Protein AF-Q84KU3-F1 (afdb_monomer)

Nearest PDB structures (foldseek):
  6dzs-assembly1_A  TM=3.995E-01  e=2.769E+00  Mycolicibacterium hassiacum DSM 44199
  4wx8-assembly3_C  TM=4.647E-01  e=5.935E+00  Saccharomyces cerevisiae S288C
  6dzs-assembly1_B  TM=3.113E-01  e=2.769E+00  Mycolicibacterium hassiacum DSM 44199
  6ath-assembly1_A  TM=3.853E-01  e=7.180E+00  Homo sapiens

Organism: Brassica oleracea (NCBI:txid3712)

Secondary structure (DSSP, 8-state):
------EEEEEEEEB---SSHHHHHHHHHHHHH--TTEEEEEEEEETTEEEEEEEESS--

InterPro domains:
  IPR010682 Plant self-incompatibility response [PF06876] (4-55)

Structure (mmCIF, N/CA/C/O backbone):
data_AF-Q84KU3-F1
#
_entry.id   AF-Q84KU3-F1
#
loop_
_atom_site.group_PDB
_atom_site.id
_atom_site.type_symbol
_atom_site.label_atom_id
_atom_site.label_alt_id
_atom_site.label_comp_id
_atom_site.label_asym_id
_atom_site.label_entity_id
_atom_site.label_seq_id
_atom_site.pdbx_PDB_ins_code
_atom_site.Cartn_x
_atom_site.Cartn_y
_atom_site.Cartn_z
_atom_site.occupancy
_atom_site.B_iso_or_equiv
_atom_site.auth_seq_id
_atom_site.auth_comp_id
_atom_site.auth_asym_id
_atom_site.auth_atom_id
_atom_site.pdbx_PDB_model_num
ATOM 1 N N . PHE A 1 1 ? -17.620 17.477 12.077 1.00 42.81 1 PHE A N 1
ATOM 2 C CA . PHE A 1 1 ? -17.200 16.111 11.724 1.00 42.81 1 PHE A CA 1
ATOM 3 C C . PHE A 1 1 ? -15.741 15.986 12.109 1.00 42.81 1 PHE A C 1
ATOM 5 O O . PHE A 1 1 ? -14.907 16.599 11.463 1.00 42.81 1 PHE A O 1
ATOM 12 N N . GLN A 1 2 ? -15.443 15.342 13.237 1.00 41.34 2 GLN A N 1
ATOM 13 C CA . GLN A 1 2 ? -14.056 15.032 13.578 1.00 41.34 2 GLN A CA 1
ATOM 14 C C . GLN A 1 2 ? -13.646 13.874 12.667 1.00 41.34 2 GLN A C 1
ATOM 16 O O . GLN A 1 2 ? -14.130 12.758 12.847 1.00 41.34 2 GLN A O 1
ATOM 21 N N . GLU A 1 3 ? -12.836 14.152 11.645 1.00 51.03 3 GLU A N 1
ATOM 22 C CA . GLU A 1 3 ? -12.074 13.110 10.961 1.00 51.03 3 GLU A CA 1
ATOM 23 C C . GLU A 1 3 ? -11.235 12.417 12.035 1.00 51.03 3 GLU A C 1
ATOM 25 O O . GLU A 1 3 ? -10.306 12.997 12.589 1.00 51.03 3 GLU A O 1
ATOM 30 N N . LEU A 1 4 ? -11.625 11.197 12.407 1.00 52.47 4 LEU A N 1
ATOM 31 C CA . LEU A 1 4 ? -10.739 10.285 13.116 1.00 52.47 4 LEU A CA 1
ATOM 32 C C . LEU A 1 4 ? -9.508 10.147 12.225 1.00 52.47 4 LEU A C 1
ATOM 34 O O . LEU A 1 4 ? -9.593 9.498 11.184 1.00 52.47 4 LEU A O 1
ATOM 38 N N . GLU A 1 5 ? -8.411 10.814 12.588 1.00 61.00 5 GLU A N 1
ATOM 39 C CA . GLU A 1 5 ? -7.154 10.750 11.849 1.00 61.00 5 GLU A CA 1
ATOM 40 C C . GLU A 1 5 ? -6.706 9.287 11.811 1.00 61.00 5 GLU A C 1
ATOM 42 O O . GLU A 1 5 ? -6.129 8.760 12.763 1.00 61.00 5 GLU A O 1
ATOM 47 N N . ALA A 1 6 ? -7.052 8.590 10.727 1.00 69.06 6 ALA A N 1
ATOM 48 C CA . ALA A 1 6 ? -6.621 7.224 10.508 1.00 69.06 6 ALA A CA 1
ATOM 49 C C . ALA A 1 6 ? -5.092 7.217 10.559 1.00 69.06 6 ALA A C 1
ATOM 51 O O . ALA A 1 6 ? -4.444 8.008 9.865 1.00 69.06 6 ALA A O 1
ATOM 52 N N . CYS A 1 7 ? -4.521 6.358 11.407 1.00 84.50 7 CYS A N 1
ATOM 53 C CA . CYS A 1 7 ? -3.092 6.363 11.689 1.00 84.50 7 CYS A CA 1
ATOM 54 C C . CYS A 1 7 ? -2.309 6.214 10.384 1.00 84.50 7 CYS A C 1
ATOM 56 O O . CYS A 1 7 ? -2.395 5.181 9.723 1.00 84.50 7 CYS A O 1
ATOM 58 N N . SER A 1 8 ? -1.573 7.250 9.974 1.00 87.69 8 SER A N 1
ATOM 59 C CA . SER A 1 8 ? -0.805 7.192 8.732 1.00 87.69 8 SER A CA 1
ATOM 60 C C . SER A 1 8 ? 0.591 6.666 9.033 1.00 87.69 8 SER A C 1
ATOM 62 O O . SER A 1 8 ? 1.365 7.323 9.731 1.00 87.69 8 SER A O 1
ATOM 64 N N . ARG A 1 9 ? 0.930 5.495 8.497 1.00 90.06 9 ARG A N 1
ATOM 65 C CA . ARG A 1 9 ? 2.244 4.877 8.672 1.00 90.06 9 ARG A CA 1
ATOM 66 C C . ARG A 1 9 ? 2.994 4.852 7.349 1.00 90.06 9 ARG A C 1
ATOM 68 O O . ARG A 1 9 ? 2.428 4.572 6.292 1.00 90.06 9 ARG A O 1
ATOM 75 N N . LYS A 1 10 ? 4.281 5.185 7.416 1.00 92.00 10 LYS A N 1
ATOM 76 C CA . LYS A 1 10 ? 5.179 5.278 6.268 1.00 92.00 10 LYS A CA 1
ATOM 77 C C . LYS A 1 10 ? 6.332 4.307 6.447 1.00 92.00 10 LYS A C 1
ATOM 79 O O . LYS A 1 10 ? 7.025 4.381 7.452 1.00 92.00 10 LYS A O 1
ATOM 84 N N . GLU A 1 11 ? 6.568 3.478 5.443 1.00 92.38 11 GLU A N 1
ATOM 85 C CA . GLU A 1 11 ? 7.654 2.504 5.430 1.00 92.38 11 GLU A CA 1
ATOM 86 C C . GLU A 1 11 ? 8.349 2.464 4.072 1.00 92.38 11 GLU A C 1
ATOM 88 O O . GLU A 1 11 ? 7.832 2.933 3.052 1.00 92.38 11 GLU A O 1
ATOM 93 N N . ARG A 1 12 ? 9.571 1.934 4.072 1.00 93.50 12 ARG A N 1
ATOM 94 C CA . ARG A 1 12 ? 10.369 1.734 2.863 1.00 93.50 12 ARG A CA 1
ATOM 95 C C . ARG A 1 12 ? 10.640 0.252 2.690 1.00 93.50 12 ARG A C 1
ATOM 97 O O . ARG A 1 12 ? 11.229 -0.353 3.577 1.00 93.50 12 ARG A O 1
ATOM 104 N N . PHE A 1 13 ? 10.285 -0.274 1.528 1.00 90.75 13 PHE A N 1
ATOM 105 C CA . PHE A 1 13 ? 10.541 -1.658 1.148 1.00 90.75 13 PHE A CA 1
ATOM 106 C C . PHE A 1 13 ? 11.519 -1.717 -0.023 1.00 90.75 13 PHE A C 1
ATOM 108 O O . PHE A 1 13 ? 11.693 -0.736 -0.756 1.00 90.75 13 PHE A O 1
ATOM 115 N N . GLU A 1 14 ? 12.206 -2.847 -0.166 1.00 91.25 14 GLU A N 1
ATOM 116 C CA . GLU A 1 14 ? 13.100 -3.069 -1.301 1.00 91.25 14 GLU A CA 1
ATOM 117 C C . GLU A 1 14 ? 12.310 -3.286 -2.596 1.00 91.25 14 GLU A C 1
ATOM 119 O O . GLU A 1 14 ? 11.193 -3.797 -2.582 1.00 91.25 14 GLU A O 1
ATOM 124 N N . GLY A 1 15 ? 12.895 -2.864 -3.719 1.00 90.25 15 GLY A N 1
ATOM 125 C CA . GLY A 1 15 ? 12.254 -2.914 -5.033 1.00 90.25 15 GLY A CA 1
ATOM 126 C C . GLY A 1 15 ? 11.372 -1.695 -5.337 1.00 90.25 15 GLY A C 1
ATOM 127 O O . GLY A 1 15 ? 11.071 -0.899 -4.449 1.00 90.25 15 GLY A O 1
ATOM 128 N N . PRO A 1 16 ? 10.982 -1.489 -6.605 1.00 92.06 16 PRO A N 1
ATOM 129 C CA . PRO A 1 16 ? 10.117 -0.383 -6.998 1.00 92.06 16 PRO A CA 1
ATOM 130 C C . PRO A 1 16 ? 8.663 -0.602 -6.557 1.00 92.06 16 PRO A C 1
ATOM 132 O O . PRO A 1 16 ? 8.252 -1.700 -6.193 1.00 92.06 16 PRO A O 1
ATOM 135 N N . CYS A 1 17 ? 7.861 0.459 -6.617 1.00 90.88 17 CYS A N 1
ATOM 136 C CA . CYS A 1 17 ? 6.412 0.337 -6.516 1.00 90.88 17 CYS A CA 1
ATOM 137 C C . CYS A 1 17 ? 5.849 -0.446 -7.701 1.00 90.88 17 CYS A C 1
ATOM 139 O O . CYS A 1 17 ? 6.155 -0.117 -8.847 1.00 90.88 17 CYS A O 1
ATOM 141 N N . VAL A 1 18 ? 4.985 -1.417 -7.414 1.00 92.50 18 VAL A N 1
ATOM 142 C CA . VAL A 1 18 ? 4.252 -2.185 -8.424 1.00 92.50 18 VAL A CA 1
ATOM 143 C C . VAL A 1 18 ? 2.790 -1.748 -8.419 1.00 92.50 18 VAL A C 1
ATOM 145 O O . VAL A 1 18 ? 2.229 -1.458 -7.362 1.00 92.50 18 VAL A O 1
ATOM 148 N N . ASP A 1 19 ? 2.186 -1.649 -9.601 1.00 87.75 19 ASP A N 1
ATOM 149 C CA . ASP A 1 19 ? 0.768 -1.332 -9.750 1.00 87.75 19 ASP A CA 1
ATOM 150 C C . ASP A 1 19 ? -0.095 -2.613 -9.656 1.00 87.75 19 ASP A C 1
ATOM 152 O O . ASP A 1 19 ? 0.283 -3.627 -10.245 1.00 87.75 19 ASP A O 1
ATOM 156 N N . PRO A 1 20 ? -1.240 -2.594 -8.939 1.00 87.31 20 PRO A N 1
ATOM 157 C CA . PRO A 1 20 ? -1.825 -1.445 -8.244 1.00 87.31 20 PRO A CA 1
ATOM 158 C C . PRO A 1 20 ? -1.107 -1.108 -6.924 1.00 87.31 20 PRO A C 1
ATOM 160 O O . PRO A 1 20 ? -1.055 -1.893 -5.978 1.00 87.31 20 PRO A O 1
ATOM 163 N N . ARG A 1 21 ? -0.603 0.130 -6.835 1.00 86.06 21 ARG A N 1
ATOM 164 C CA . ARG A 1 21 ? 0.259 0.609 -5.734 1.00 86.06 21 ARG A CA 1
ATOM 165 C C . ARG A 1 21 ? -0.360 0.499 -4.351 1.00 86.06 21 ARG A C 1
ATOM 167 O O . ARG A 1 21 ? 0.364 0.319 -3.373 1.00 86.06 21 ARG A O 1
ATOM 174 N N . ASN A 1 22 ? -1.677 0.671 -4.273 1.00 85.00 22 ASN A N 1
ATOM 175 C CA . ASN A 1 22 ? -2.399 0.608 -3.013 1.00 85.00 22 ASN A CA 1
ATO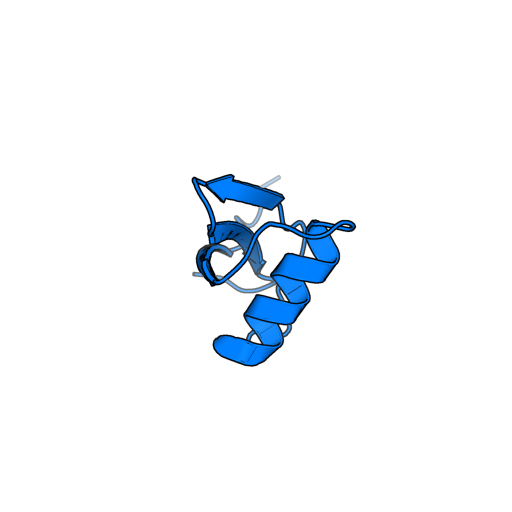M 176 C C . ASN A 1 22 ? -2.315 -0.811 -2.426 1.00 85.00 22 ASN A C 1
ATOM 178 O O . ASN A 1 22 ? -1.841 -0.995 -1.308 1.00 85.00 22 ASN A O 1
ATOM 182 N N . GLU A 1 23 ? -2.671 -1.813 -3.230 1.00 90.38 23 GLU A N 1
ATOM 183 C CA . GLU A 1 23 ? -2.619 -3.223 -2.839 1.00 90.38 23 GLU A CA 1
ATOM 184 C C . GLU A 1 23 ? -1.183 -3.694 -2.612 1.00 90.38 23 GLU A C 1
ATOM 186 O O . GLU A 1 23 ? -0.928 -4.397 -1.639 1.00 90.38 23 GLU A O 1
ATOM 191 N N . TYR A 1 24 ? -0.231 -3.246 -3.440 1.00 91.50 24 TYR A N 1
ATOM 192 C CA . TYR A 1 24 ? 1.184 -3.579 -3.268 1.00 91.50 24 TYR A CA 1
ATOM 193 C C . TYR A 1 24 ? 1.711 -3.146 -1.895 1.00 91.50 24 TYR A C 1
ATOM 195 O O . TYR A 1 24 ? 2.258 -3.950 -1.144 1.00 91.50 24 TYR A O 1
ATOM 203 N N . CYS A 1 25 ? 1.499 -1.884 -1.516 1.00 91.56 25 CYS A N 1
ATOM 204 C CA . CYS A 1 25 ? 1.922 -1.401 -0.206 1.00 91.56 25 CYS A CA 1
ATOM 205 C C . CYS A 1 25 ? 1.154 -2.054 0.946 1.00 91.56 25 CYS A C 1
ATOM 207 O O . CYS A 1 25 ? 1.761 -2.353 1.972 1.00 91.56 25 CYS A O 1
ATOM 209 N N . ALA A 1 26 ? -0.150 -2.295 0.795 1.00 92.94 26 ALA A N 1
ATOM 210 C CA . ALA A 1 26 ? -0.932 -2.994 1.811 1.00 92.94 26 ALA A CA 1
ATOM 211 C C . ALA A 1 26 ? -0.414 -4.428 2.034 1.00 92.94 26 ALA A C 1
ATOM 213 O O . ALA A 1 26 ? -0.271 -4.859 3.179 1.00 92.94 26 ALA A O 1
ATOM 214 N N . ALA A 1 27 ? -0.050 -5.136 0.960 1.00 93.56 27 ALA A N 1
ATOM 215 C CA . ALA A 1 27 ? 0.554 -6.464 1.026 1.00 93.56 27 ALA A CA 1
ATOM 216 C C . ALA A 1 27 ? 1.910 -6.442 1.746 1.00 93.56 27 ALA A C 1
ATOM 218 O O . ALA A 1 27 ? 2.133 -7.255 2.638 1.00 93.56 27 ALA A O 1
ATOM 219 N N . LEU A 1 28 ? 2.773 -5.466 1.447 1.00 93.44 28 LEU A N 1
ATOM 220 C CA . LEU A 1 28 ? 4.064 -5.313 2.129 1.00 93.44 28 LEU A CA 1
ATOM 221 C C . LEU A 1 28 ? 3.903 -4.992 3.621 1.00 93.44 28 LEU A C 1
ATOM 223 O O . LEU A 1 28 ? 4.627 -5.521 4.461 1.00 93.44 28 LEU A O 1
ATOM 227 N N . PHE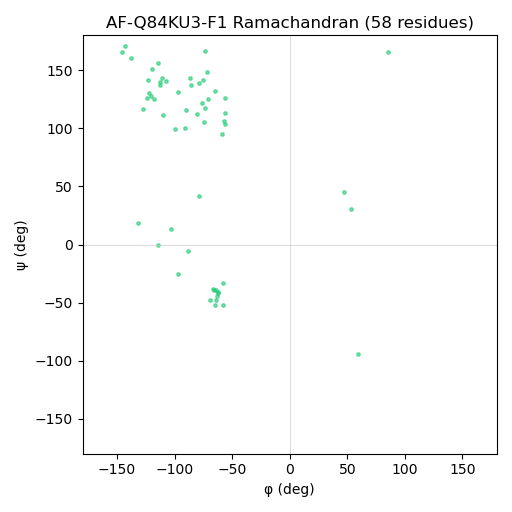 A 1 29 ? 2.930 -4.156 3.984 1.00 92.50 29 PHE A N 1
ATOM 228 C CA . PHE A 1 29 ? 2.606 -3.889 5.387 1.00 92.50 29 PHE A CA 1
ATOM 229 C C . PHE A 1 29 ? 2.137 -5.155 6.112 1.00 92.50 29 PHE A C 1
ATOM 231 O O . PHE A 1 29 ? 2.563 -5.418 7.239 1.00 92.50 29 PHE A O 1
ATOM 238 N N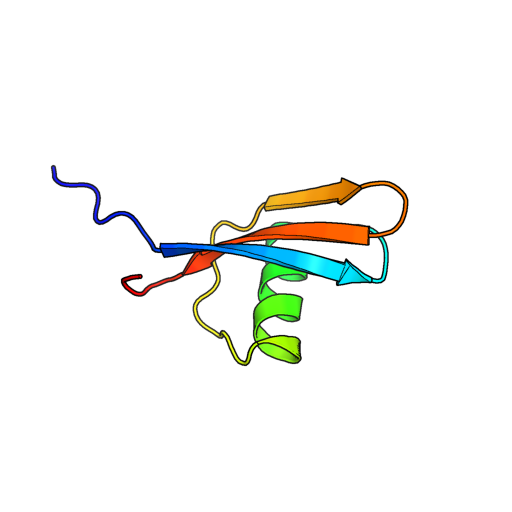 . LYS A 1 30 ? 1.315 -5.971 5.454 1.00 93.12 30 LYS A N 1
ATOM 239 C CA . LYS A 1 30 ? 0.883 -7.264 5.979 1.00 93.12 30 LYS A CA 1
ATOM 240 C C . LYS A 1 30 ? 2.051 -8.236 6.149 1.00 93.12 30 LYS A C 1
ATOM 242 O O . LYS A 1 30 ? 2.179 -8.833 7.211 1.00 93.12 30 LYS A O 1
ATOM 247 N N . GLU A 1 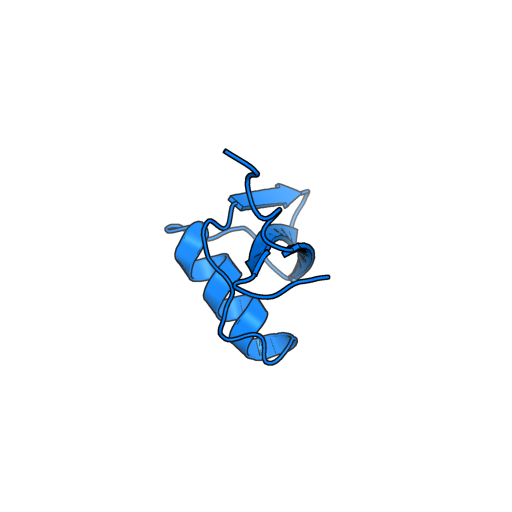31 ? 2.899 -8.376 5.137 1.00 94.25 31 GLU A N 1
ATOM 248 C CA . GLU A 1 31 ? 4.001 -9.342 5.116 1.00 94.25 31 GLU A CA 1
ATOM 249 C C . GLU A 1 31 ? 5.113 -8.986 6.111 1.00 94.25 31 GLU A C 1
ATOM 251 O O . GLU A 1 31 ? 5.539 -9.830 6.895 1.00 94.25 31 GLU A O 1
ATOM 256 N N . PHE A 1 32 ? 5.552 -7.726 6.128 1.00 92.19 32 PHE A N 1
ATOM 257 C CA . PHE A 1 32 ? 6.733 -7.312 6.891 1.00 92.19 32 PHE A CA 1
ATOM 258 C C . PHE A 1 32 ? 6.416 -6.708 8.260 1.00 92.19 32 PHE A C 1
ATOM 260 O O . PHE A 1 32 ? 7.266 -6.732 9.148 1.00 92.19 32 PHE A O 1
ATOM 267 N N . LEU A 1 33 ? 5.222 -6.135 8.447 1.00 89.50 33 LEU A N 1
ATOM 268 C CA . LEU A 1 33 ? 4.838 -5.468 9.700 1.00 89.50 33 LEU A CA 1
ATOM 269 C C . LEU A 1 33 ? 3.704 -6.183 10.439 1.00 89.50 33 LEU A C 1
ATOM 271 O O . LEU A 1 33 ? 3.277 -5.692 11.486 1.00 89.50 33 LEU A O 1
ATOM 275 N N . ASN A 1 34 ? 3.198 -7.294 9.890 1.00 91.25 34 ASN A N 1
ATOM 276 C CA . ASN A 1 34 ? 1.997 -7.985 10.360 1.00 91.25 34 ASN A CA 1
ATOM 277 C C . ASN A 1 34 ? 0.775 -7.047 10.470 1.00 91.25 34 ASN A C 1
ATOM 279 O O . ASN A 1 34 ? -0.088 -7.205 11.337 1.00 91.25 34 ASN A O 1
ATOM 283 N N . GLU A 1 35 ? 0.723 -6.022 9.612 1.00 89.94 35 GLU A N 1
ATOM 284 C CA . GLU A 1 35 ? -0.310 -4.992 9.626 1.00 89.94 35 GLU A CA 1
ATOM 285 C C . GLU A 1 35 ? -1.368 -5.285 8.560 1.00 89.94 35 GLU A C 1
ATOM 287 O O . GLU A 1 35 ? -1.191 -4.996 7.379 1.00 89.94 35 GLU A O 1
ATOM 292 N N . ASN A 1 36 ? -2.485 -5.866 8.996 1.00 90.88 36 ASN A N 1
ATOM 293 C CA . ASN A 1 36 ? -3.591 -6.271 8.123 1.00 90.88 36 ASN A CA 1
ATOM 294 C C . ASN A 1 36 ? -4.630 -5.166 7.895 1.00 90.88 36 ASN A C 1
ATOM 296 O O . ASN A 1 36 ? -5.567 -5.363 7.127 1.00 90.88 36 ASN A O 1
ATOM 300 N N . THR A 1 37 ? -4.496 -4.023 8.572 1.00 90.31 37 THR A N 1
ATOM 301 C CA . THR A 1 37 ? -5.472 -2.928 8.505 1.00 90.31 37 THR A CA 1
ATOM 302 C C . THR A 1 37 ? -5.013 -1.765 7.633 1.00 90.31 37 THR A C 1
ATOM 304 O O . THR A 1 37 ? -5.603 -0.690 7.700 1.00 90.31 37 THR A O 1
ATOM 307 N N . ALA A 1 38 ? -3.963 -1.954 6.829 1.00 91.06 38 ALA A N 1
ATOM 308 C CA . ALA A 1 38 ? -3.466 -0.942 5.907 1.00 91.06 38 ALA A CA 1
ATOM 309 C C . ALA A 1 38 ? -4.431 -0.734 4.725 1.00 91.06 38 ALA A C 1
ATOM 311 O O . ALA A 1 38 ? -4.766 -1.674 4.009 1.00 91.06 38 ALA A O 1
ATOM 312 N N . PHE A 1 39 ? -4.854 0.509 4.505 1.00 89.25 39 PHE A N 1
ATOM 313 C CA . PHE A 1 39 ? -5.707 0.931 3.397 1.00 89.25 39 PHE A CA 1
ATOM 314 C C . PHE A 1 39 ? -5.301 2.323 2.892 1.00 89.25 39 PHE A C 1
ATOM 316 O O . PHE A 1 39 ? -4.471 3.008 3.496 1.00 89.25 39 PHE A O 1
ATOM 323 N N . ASN A 1 40 ? -5.887 2.742 1.763 1.00 90.75 40 ASN A N 1
ATOM 324 C CA . ASN A 1 40 ? -5.603 4.025 1.106 1.00 90.75 40 ASN A CA 1
ATOM 325 C C . ASN A 1 40 ? -4.090 4.293 0.974 1.00 90.75 40 ASN A C 1
ATOM 327 O O . ASN A 1 40 ? -3.568 5.355 1.324 1.00 90.75 40 ASN A O 1
ATOM 331 N N . CYS A 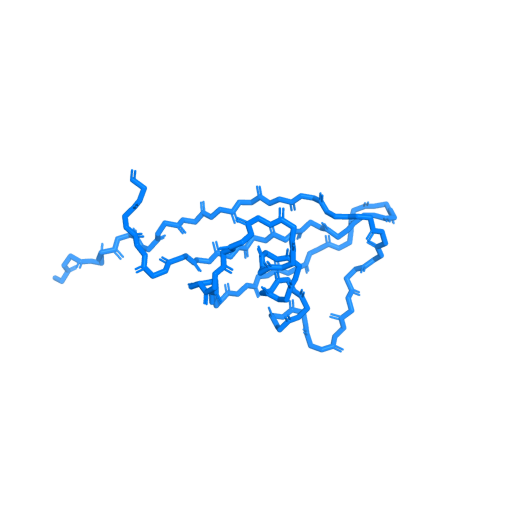1 41 ? -3.365 3.265 0.541 1.00 91.00 41 CYS A N 1
ATOM 332 C CA . CYS A 1 41 ? -1.928 3.305 0.426 1.00 91.00 41 CYS A CA 1
ATOM 333 C C . CYS A 1 41 ? -1.496 4.056 -0.832 1.00 91.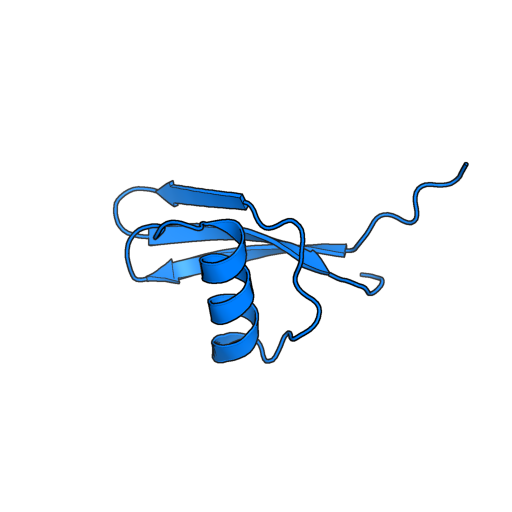00 41 CYS A C 1
ATOM 335 O O . CYS A 1 41 ? -2.019 3.868 -1.931 1.00 91.00 41 CYS A O 1
ATOM 337 N N . THR A 1 42 ? -0.456 4.863 -0.674 1.00 92.06 42 THR A N 1
ATOM 338 C CA . THR A 1 42 ? 0.270 5.496 -1.769 1.00 92.06 42 THR A CA 1
ATOM 339 C C . THR A 1 42 ? 1.668 4.907 -1.839 1.00 92.06 42 THR A C 1
ATOM 341 O O . THR A 1 42 ? 2.308 4.682 -0.812 1.00 92.06 42 THR A O 1
ATOM 344 N N . CYS A 1 43 ? 2.148 4.677 -3.059 1.00 92.62 43 CYS A N 1
ATOM 345 C CA . CYS A 1 43 ? 3.502 4.199 -3.299 1.00 92.62 43 CYS A CA 1
ATOM 346 C C . CYS A 1 43 ? 4.251 5.182 -4.197 1.00 92.62 43 CYS A C 1
ATOM 348 O O . CYS A 1 43 ? 3.753 5.580 -5.258 1.00 92.62 43 CYS A O 1
ATOM 350 N N . ARG A 1 44 ? 5.462 5.562 -3.782 1.00 92.50 44 ARG A N 1
ATOM 351 C CA . ARG A 1 44 ? 6.424 6.296 -4.612 1.00 92.50 44 ARG A CA 1
ATOM 352 C C . ARG A 1 44 ? 7.736 5.529 -4.690 1.00 92.50 44 ARG A C 1
ATOM 354 O O . ARG A 1 44 ? 8.333 5.239 -3.660 1.00 92.50 44 ARG A O 1
ATOM 361 N N . THR A 1 45 ? 8.214 5.249 -5.897 1.00 90.12 45 THR A N 1
ATOM 362 C CA . THR A 1 45 ? 9.557 4.693 -6.078 1.00 90.12 45 THR A CA 1
ATOM 363 C C . THR A 1 45 ? 10.576 5.803 -5.830 1.00 90.12 45 THR A C 1
ATOM 365 O O . THR A 1 45 ? 10.579 6.808 -6.537 1.00 90.12 45 THR A O 1
ATOM 368 N N . LEU A 1 46 ? 11.418 5.646 -4.810 1.00 88.44 46 LEU A N 1
ATOM 369 C CA . LEU A 1 46 ? 12.553 6.528 -4.541 1.00 88.44 46 LEU A CA 1
ATOM 370 C C . LEU A 1 46 ? 13.837 5.760 -4.831 1.00 88.44 46 LEU A C 1
ATOM 372 O O . LEU A 1 46 ? 14.180 4.827 -4.103 1.00 88.44 46 LEU A O 1
ATOM 376 N N . VAL A 1 47 ? 14.539 6.170 -5.890 1.00 86.81 47 VAL A N 1
ATOM 377 C CA . VAL A 1 47 ? 15.690 5.451 -6.455 1.00 86.81 47 VAL A CA 1
ATOM 378 C C . VAL A 1 47 ? 15.268 4.038 -6.885 1.00 86.81 47 VAL A C 1
ATOM 380 O O . VAL A 1 47 ? 14.694 3.891 -7.958 1.00 86.81 47 VAL A O 1
ATOM 383 N N . SER A 1 48 ? 15.442 3.040 -6.012 1.00 87.31 48 SER A N 1
ATOM 384 C CA . SER A 1 48 ? 15.099 1.627 -6.244 1.00 87.31 48 SER A CA 1
ATOM 385 C C . SER A 1 48 ? 14.295 1.013 -5.089 1.00 87.31 48 SER A C 1
ATOM 387 O O . SER A 1 48 ? 14.277 -0.205 -4.925 1.00 87.31 4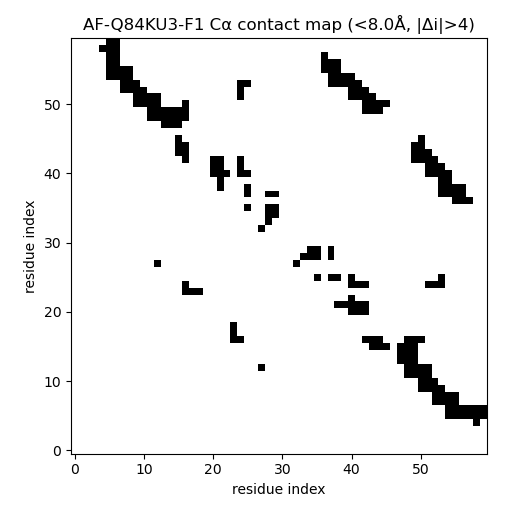8 SER A O 1
ATOM 389 N N . ARG A 1 49 ? 13.678 1.851 -4.243 1.00 90.62 49 ARG A N 1
ATOM 390 C CA . ARG A 1 49 ? 12.882 1.420 -3.086 1.00 90.62 49 ARG A CA 1
ATOM 391 C C . ARG A 1 49 ? 11.460 1.952 -3.144 1.00 90.62 49 ARG A C 1
ATOM 393 O O . ARG A 1 49 ? 11.232 3.116 -3.486 1.00 90.62 49 ARG A O 1
ATOM 400 N N . ALA A 1 50 ? 10.517 1.121 -2.733 1.00 91.88 50 ALA A N 1
ATOM 401 C CA . ALA A 1 50 ? 9.112 1.440 -2.638 1.00 91.88 50 ALA A CA 1
ATOM 402 C C . ALA A 1 50 ? 8.893 2.220 -1.346 1.00 91.88 50 ALA A C 1
ATOM 404 O O . ALA A 1 50 ? 9.065 1.707 -0.241 1.00 91.88 50 ALA A O 1
ATOM 405 N N . ASN A 1 51 ? 8.552 3.497 -1.479 1.00 94.00 51 ASN A N 1
ATOM 406 C CA . ASN A 1 51 ? 8.146 4.328 -0.362 1.00 94.00 51 ASN A CA 1
ATOM 407 C C . ASN A 1 51 ? 6.629 4.242 -0.219 1.00 94.00 51 ASN A C 1
ATOM 409 O O . ASN A 1 51 ? 5.893 4.879 -0.976 1.00 94.00 51 ASN A O 1
ATOM 413 N N . CYS A 1 52 ? 6.188 3.431 0.734 1.00 93.44 52 CYS A N 1
ATOM 414 C CA . CYS A 1 52 ? 4.787 3.167 0.999 1.00 93.44 52 CYS A CA 1
ATOM 415 C C . CYS A 1 52 ? 4.290 4.046 2.140 1.00 93.44 52 CYS A C 1
ATOM 417 O O . CYS A 1 52 ? 4.900 4.102 3.208 1.00 93.44 52 CYS A O 1
ATOM 419 N N . ARG A 1 53 ? 3.153 4.709 1.938 1.00 93.75 53 ARG A N 1
ATOM 420 C CA . ARG A 1 53 ? 2.416 5.404 2.995 1.00 93.75 53 ARG A CA 1
ATOM 421 C C . ARG A 1 53 ? 0.972 4.932 2.977 1.00 93.75 53 ARG A C 1
ATOM 423 O O . ARG A 1 53 ? 0.283 5.194 1.998 1.00 93.75 53 ARG A O 1
ATOM 430 N N . CYS A 1 54 ? 0.537 4.295 4.056 1.00 92.12 54 CYS A N 1
ATOM 431 C CA . CYS A 1 54 ? -0.805 3.741 4.226 1.00 92.12 54 CYS A CA 1
ATOM 432 C C . CYS A 1 54 ? -1.512 4.378 5.421 1.00 92.12 54 CYS A C 1
ATOM 434 O O . CYS A 1 54 ? -0.860 4.772 6.390 1.00 92.12 54 CYS A O 1
ATOM 436 N N . GLN A 1 55 ? -2.839 4.447 5.365 1.00 91.81 55 GLN A N 1
ATOM 437 C CA . GLN A 1 55 ? -3.676 4.662 6.543 1.00 91.81 55 GLN A CA 1
ATOM 438 C C . GLN A 1 55 ? -3.965 3.312 7.197 1.00 91.81 55 GLN A C 1
ATOM 440 O O . GLN A 1 55 ? -4.115 2.310 6.508 1.00 91.81 55 GLN A O 1
ATOM 445 N N . LEU A 1 56 ? -4.013 3.273 8.522 1.00 89.69 56 LEU A N 1
ATOM 446 C CA . LEU A 1 56 ? -4.335 2.076 9.289 1.00 89.69 56 LEU A CA 1
ATOM 447 C C . LEU A 1 56 ? -5.697 2.258 9.949 1.00 89.69 56 LEU A C 1
ATOM 449 O O . LEU A 1 56 ? -6.011 3.351 10.428 1.00 89.69 56 LEU A O 1
ATOM 453 N N . ALA A 1 57 ? -6.493 1.191 10.036 1.00 86.62 57 ALA A N 1
ATOM 454 C CA . ALA A 1 57 ? -7.810 1.224 10.685 1.00 86.62 57 ALA A CA 1
ATOM 455 C C . ALA A 1 57 ? -7.701 1.164 12.221 1.00 86.62 57 ALA A C 1
ATOM 457 O O . ALA A 1 57 ? -8.448 0.461 12.898 1.00 86.62 57 ALA A O 1
ATOM 458 N N . ARG A 1 58 ? -6.733 1.895 12.778 1.00 80.12 58 ARG A N 1
ATOM 459 C CA . ARG A 1 58 ? -6.483 2.035 14.211 1.00 80.12 58 ARG A CA 1
ATOM 460 C C . ARG A 1 58 ? -5.975 3.436 14.523 1.00 80.12 58 ARG A C 1
ATOM 462 O O . ARG A 1 58 ? -5.535 4.162 13.631 1.00 80.12 58 ARG A O 1
ATOM 469 N N . LYS A 1 59 ? -6.000 3.789 15.804 1.00 77.50 59 LYS A N 1
ATOM 470 C CA . LYS A 1 59 ? -5.322 4.987 16.304 1.00 77.50 59 LYS A CA 1
ATOM 471 C C . LYS A 1 59 ? -3.813 4.733 16.363 1.00 77.50 59 LYS A C 1
ATOM 473 O O . LYS A 1 59 ? -3.398 3.614 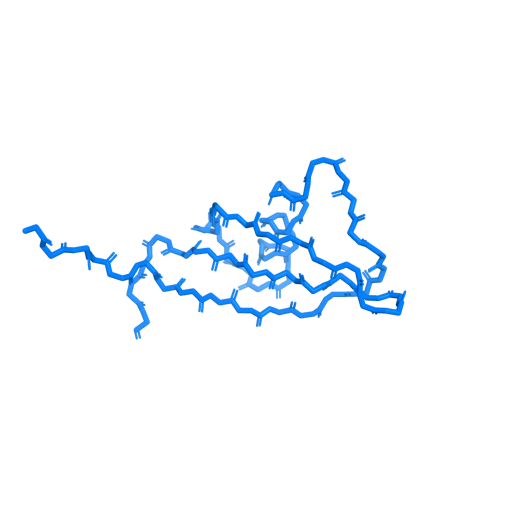16.676 1.00 77.50 59 LYS A O 1
ATOM 478 N N . CYS A 1 60 ? -3.030 5.753 16.017 1.00 69.56 60 CYS A N 1
ATOM 479 C CA . CYS A 1 60 ? -1.694 5.882 16.577 1.00 69.56 60 CYS A CA 1
ATOM 480 C C . CYS A 1 60 ? -1.886 6.328 18.047 1.00 69.56 60 CYS A C 1
ATOM 482 O O . CYS A 1 60 ? -1.038 5.949 18.867 1.00 69.56 60 CYS A O 1
#

Solvent-accessible surface area (backbone atoms only — not comparable to full-atom values): 3362 Å² total; per-residue (Å²): 132,84,77,76,72,52,24,74,49,73,52,79,44,86,43,62,57,49,86,64,32,36,60,47,39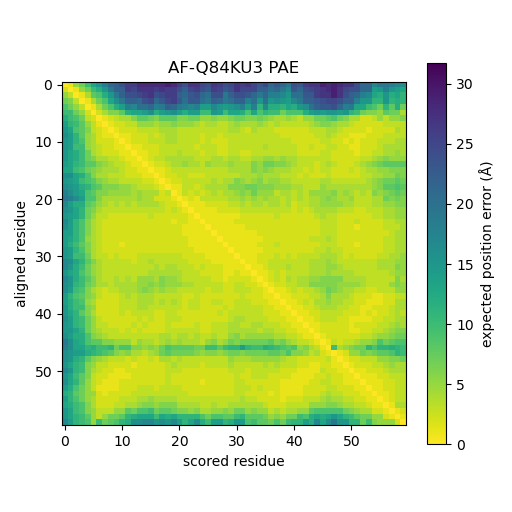,28,50,49,34,32,74,78,67,72,35,84,49,45,41,84,26,44,53,43,60,55,96,62,24,17,37,27,38,25,29,27,86,46,80,119

Radius of gyration: 11.44 Å; Cα contacts (8 Å, |Δi|>4): 117; chains: 1; bounding box: 33×26×26 Å

Sequence (60 aa):
FQELEACSRKERFEGPCVDPRNEYCAALFKEFLNENTAFNCTCRTLVSRANCRCQLARKC

pLDDT: mean 86.2, std 12.19, range [41.34, 94.25]

Mean predicted aligned error: 5.39 Å

Foldseek 3Di:
DPPPQQDKDKDKAFFAQDPVNFVSLCVVCCPPVVQNQWGPWDWDGDPGITIIITGGPDHD